Protein AF-A0A7U6KL55-F1 (afdb_monomer_lite)

Structure (mmCIF, N/CA/C/O backbone):
data_AF-A0A7U6KL55-F1
#
_entry.id   AF-A0A7U6KL55-F1
#
loop_
_atom_site.group_PDB
_atom_site.id
_atom_site.type_symbol
_atom_site.label_atom_id
_atom_site.label_alt_id
_atom_site.label_comp_id
_atom_site.label_asym_id
_atom_site.label_entity_id
_atom_site.label_seq_id
_atom_site.pdbx_PDB_ins_code
_atom_site.Cartn_x
_atom_site.Cartn_y
_atom_site.Cartn_z
_atom_site.occupancy
_atom_site.B_iso_or_equiv
_atom_site.auth_seq_id
_atom_site.auth_comp_id
_atom_site.auth_asym_id
_atom_site.auth_atom_id
_atom_site.pdbx_PDB_model_num
ATOM 1 N N . MET A 1 1 ? 16.070 35.537 -36.153 1.00 40.03 1 MET A N 1
ATOM 2 C CA . MET A 1 1 ? 16.326 35.678 -34.704 1.00 40.03 1 MET A CA 1
ATOM 3 C C . MET A 1 1 ? 16.403 34.275 -34.129 1.00 40.03 1 MET A C 1
ATOM 5 O O . MET A 1 1 ? 15.407 33.567 -34.160 1.00 40.03 1 MET A O 1
ATOM 9 N N . SER A 1 2 ? 17.614 33.830 -33.788 1.00 39.62 2 SER A N 1
ATOM 10 C CA . SER A 1 2 ? 17.916 32.446 -33.399 1.00 39.62 2 SER A CA 1
ATOM 11 C C . SER A 1 2 ? 17.493 32.211 -31.949 1.00 39.62 2 SER A C 1
ATOM 13 O O . SER A 1 2 ? 17.999 32.885 -31.054 1.00 39.62 2 SER A O 1
ATOM 15 N N . SER A 1 3 ? 16.541 31.303 -31.728 1.00 43.97 3 SER A N 1
ATOM 16 C CA . SER A 1 3 ? 16.142 30.860 -30.391 1.00 43.97 3 SER A CA 1
ATOM 17 C C . SER A 1 3 ? 17.109 29.769 -29.949 1.00 43.97 3 SER A C 1
ATOM 19 O O . SER A 1 3 ? 17.132 28.672 -30.508 1.00 43.97 3 SER A O 1
ATOM 21 N N . THR A 1 4 ? 17.966 30.093 -28.988 1.00 47.53 4 THR A N 1
ATOM 22 C CA . THR A 1 4 ? 18.898 29.155 -28.374 1.00 47.53 4 THR A CA 1
ATOM 23 C C . THR A 1 4 ? 18.115 28.174 -27.506 1.00 47.53 4 THR A C 1
ATOM 25 O O . THR A 1 4 ? 17.671 28.488 -26.402 1.00 47.53 4 THR A O 1
ATOM 28 N N . HIS A 1 5 ? 17.939 26.956 -28.018 1.00 51.50 5 HIS A N 1
ATOM 29 C CA . HIS A 1 5 ? 17.457 25.819 -27.245 1.00 51.50 5 HIS A CA 1
ATOM 30 C C . HIS A 1 5 ? 18.501 25.534 -26.156 1.00 51.50 5 HIS A C 1
ATOM 32 O O . HIS A 1 5 ? 19.553 24.959 -26.429 1.00 51.50 5 HIS A O 1
ATOM 38 N N . ARG A 1 6 ? 18.264 25.995 -24.922 1.00 53.31 6 ARG A N 1
ATOM 39 C CA . ARG A 1 6 ? 19.093 25.588 -23.781 1.00 53.31 6 ARG A CA 1
ATOM 40 C C . ARG A 1 6 ? 18.914 24.083 -23.609 1.00 53.31 6 ARG A C 1
ATOM 42 O O . ARG A 1 6 ? 17.817 23.625 -23.299 1.00 53.31 6 ARG A O 1
ATOM 49 N N . SER A 1 7 ? 19.973 23.323 -23.867 1.00 55.56 7 SER A N 1
ATOM 50 C CA . SER A 1 7 ? 20.064 21.910 -23.519 1.00 55.56 7 SER A CA 1
ATOM 51 C C . SER A 1 7 ? 19.837 21.775 -22.016 1.00 55.56 7 SER A C 1
ATOM 53 O O . SER A 1 7 ? 20.571 22.365 -21.220 1.00 55.56 7 SER A O 1
ATOM 55 N N . ASN A 1 8 ? 18.789 21.045 -21.639 1.00 58.91 8 ASN A N 1
ATOM 56 C CA . ASN A 1 8 ? 18.554 20.642 -20.260 1.00 58.91 8 ASN A CA 1
ATOM 57 C C . ASN A 1 8 ? 19.808 19.877 -19.789 1.00 58.91 8 ASN A C 1
ATOM 59 O O . ASN A 1 8 ? 20.266 19.019 -20.548 1.00 58.91 8 ASN A O 1
ATOM 63 N N . PRO A 1 9 ? 20.415 20.191 -18.629 1.00 61.19 9 PRO A N 1
ATOM 64 C CA . PRO A 1 9 ? 21.569 19.435 -18.157 1.00 61.19 9 PRO A CA 1
ATOM 65 C C . PRO A 1 9 ? 21.168 17.963 -18.082 1.00 61.19 9 PRO A C 1
ATOM 67 O O . PRO A 1 9 ? 20.097 17.653 -17.557 1.00 61.19 9 PRO A O 1
ATOM 70 N N . GLU A 1 10 ? 21.981 17.079 -18.661 1.00 68.62 10 GLU A N 1
ATOM 71 C CA . GLU A 1 10 ? 21.767 15.639 -18.567 1.00 68.62 10 GLU A CA 1
ATOM 72 C C . GLU A 1 10 ? 21.722 15.264 -17.088 1.00 68.62 10 GLU A C 1
ATOM 74 O O . GLU A 1 10 ? 22.742 15.244 -16.395 1.00 68.62 10 GLU A O 1
ATOM 79 N N . ILE A 1 11 ? 20.512 15.055 -16.572 1.00 69.12 11 ILE A N 1
ATOM 80 C CA . ILE A 1 11 ? 20.325 14.642 -15.194 1.00 69.12 11 ILE A CA 1
ATOM 81 C C . ILE A 1 11 ? 20.772 13.185 -15.145 1.00 69.12 11 ILE A C 1
ATOM 83 O O . ILE A 1 11 ? 20.016 12.280 -15.492 1.00 69.12 11 ILE A O 1
ATOM 87 N N . ASN A 1 12 ? 22.020 12.968 -14.737 1.00 76.56 12 ASN A N 1
ATOM 88 C CA . ASN A 1 12 ? 22.556 11.644 -14.465 1.00 76.56 12 ASN A CA 1
ATOM 89 C C . ASN A 1 12 ? 21.952 11.135 -13.146 1.00 76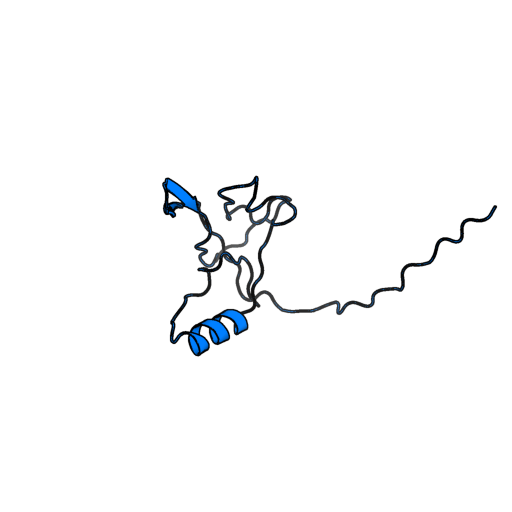.56 12 ASN A C 1
ATOM 91 O O . ASN A 1 12 ? 22.580 11.188 -12.088 1.00 76.56 12 ASN A O 1
ATOM 95 N N . LEU A 1 13 ? 20.671 10.760 -13.191 1.00 78.12 13 LEU A N 1
ATOM 96 C CA . LEU A 1 13 ? 19.986 10.140 -12.064 1.00 78.12 13 LEU A CA 1
ATOM 97 C C . LEU A 1 13 ? 20.556 8.735 -11.849 1.00 78.12 13 LEU A C 1
ATOM 99 O O . LEU A 1 13 ? 20.842 8.037 -12.825 1.00 78.12 13 LEU A O 1
ATOM 103 N N . PRO A 1 14 ? 20.688 8.282 -10.592 1.00 77.88 14 PRO A N 1
ATOM 104 C CA . PRO A 1 14 ? 21.028 6.895 -10.331 1.00 77.88 14 PRO A CA 1
ATOM 105 C C . PRO A 1 14 ? 20.008 5.984 -11.024 1.00 77.88 14 PRO A C 1
ATOM 107 O O . PRO A 1 14 ? 18.808 6.071 -10.770 1.00 77.88 14 PRO A O 1
ATOM 110 N N . LEU A 1 15 ? 20.503 5.093 -11.889 1.00 81.69 15 LEU A N 1
ATOM 111 C CA . LEU A 1 15 ? 19.676 4.113 -12.604 1.00 81.69 15 LEU A CA 1
ATOM 112 C C . LEU A 1 15 ? 18.946 3.165 -11.632 1.00 81.69 15 LEU A C 1
ATOM 114 O O . LEU A 1 15 ? 17.931 2.569 -11.980 1.00 81.69 15 LEU A O 1
ATOM 118 N N . HIS A 1 16 ? 19.455 3.051 -10.403 1.00 87.88 16 HIS A N 1
ATOM 119 C CA . HIS A 1 16 ? 18.892 2.248 -9.331 1.00 87.88 16 HIS A CA 1
ATOM 120 C C . HIS A 1 16 ? 18.852 3.051 -8.026 1.00 87.88 16 HIS A C 1
ATOM 122 O O . HIS A 1 16 ? 19.887 3.490 -7.529 1.00 87.88 16 HIS A O 1
ATOM 128 N N . VAL A 1 17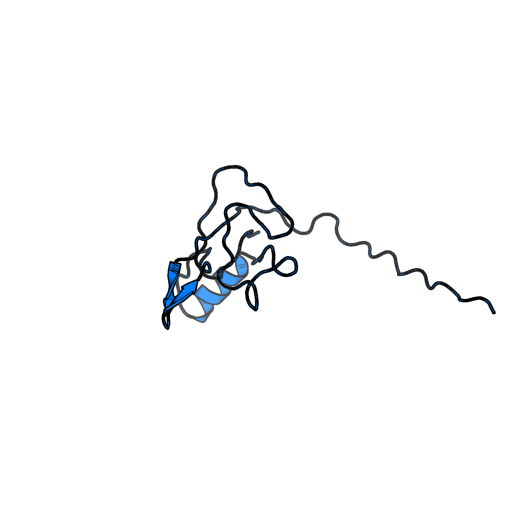 ? 17.647 3.227 -7.480 1.00 86.94 17 VAL A N 1
ATOM 129 C CA . VAL A 1 17 ? 17.409 3.963 -6.226 1.00 86.94 17 VAL A CA 1
ATOM 130 C C . VAL A 1 17 ? 16.999 3.057 -5.069 1.00 86.94 17 VAL A C 1
ATOM 132 O O . VAL A 1 17 ? 17.316 3.370 -3.927 1.00 86.94 17 VAL A O 1
ATOM 135 N N . ALA A 1 18 ? 16.312 1.946 -5.352 1.00 88.44 18 ALA A N 1
ATOM 136 C CA . ALA A 1 18 ? 15.909 0.947 -4.370 1.00 88.44 18 ALA A CA 1
ATOM 137 C C . ALA A 1 18 ? 15.379 -0.327 -5.049 1.00 88.44 18 ALA A C 1
ATOM 139 O O . ALA A 1 18 ? 14.978 -0.300 -6.216 1.00 88.44 18 ALA A O 1
ATOM 140 N N . ASN A 1 19 ? 15.286 -1.409 -4.271 1.00 90.56 19 ASN A N 1
ATOM 141 C CA . ASN A 1 19 ? 14.567 -2.624 -4.644 1.00 90.56 19 ASN A CA 1
ATOM 142 C C . ASN A 1 19 ? 13.160 -2.605 -4.043 1.00 90.56 19 ASN A C 1
ATOM 144 O O . ASN A 1 19 ? 12.993 -2.328 -2.859 1.00 90.56 19 ASN A O 1
ATOM 148 N N . VAL A 1 20 ? 12.148 -2.955 -4.836 1.00 90.81 20 VAL A N 1
ATOM 149 C CA . VAL A 1 20 ? 10.800 -3.198 -4.310 1.00 90.81 20 VAL A CA 1
ATOM 150 C C . VAL A 1 20 ? 10.781 -4.572 -3.652 1.00 90.81 20 VAL A C 1
ATOM 152 O O . VAL A 1 20 ? 10.923 -5.584 -4.336 1.00 90.81 20 VAL A O 1
ATOM 155 N N . VAL A 1 21 ? 10.595 -4.612 -2.334 1.00 91.31 21 VAL A N 1
ATOM 156 C CA . VAL A 1 21 ? 10.611 -5.869 -1.564 1.00 91.31 21 VAL A CA 1
ATOM 157 C C . VAL A 1 21 ? 9.228 -6.505 -1.445 1.00 91.31 21 VAL A C 1
ATOM 159 O O . VAL A 1 21 ? 9.112 -7.722 -1.329 1.00 91.31 21 VAL A O 1
ATOM 162 N N . CYS A 1 22 ? 8.162 -5.704 -1.496 1.00 94.25 22 CYS A N 1
ATOM 163 C CA . CYS A 1 22 ? 6.792 -6.203 -1.511 1.00 94.25 22 CYS A CA 1
ATOM 164 C C . CYS A 1 22 ? 5.827 -5.159 -2.082 1.00 94.25 22 CYS A C 1
ATOM 166 O O . CYS A 1 22 ? 6.008 -3.951 -1.911 1.00 94.25 22 CYS A O 1
ATOM 168 N N . VAL A 1 23 ? 4.802 -5.659 -2.776 1.00 96.44 23 VAL A N 1
ATOM 169 C CA . VAL A 1 23 ? 3.725 -4.875 -3.384 1.00 96.44 23 VAL A CA 1
ATOM 170 C C . VAL A 1 23 ? 2.433 -5.143 -2.627 1.00 96.44 23 VAL A C 1
ATOM 172 O O . VAL A 1 23 ? 2.104 -6.289 -2.320 1.00 96.44 23 VAL A O 1
ATOM 175 N N . ARG A 1 24 ? 1.691 -4.077 -2.340 1.00 97.25 24 ARG A N 1
ATOM 176 C CA . ARG A 1 24 ? 0.444 -4.101 -1.584 1.00 97.25 24 ARG A CA 1
ATOM 177 C C . ARG A 1 24 ? -0.694 -3.462 -2.370 1.00 97.25 24 ARG A C 1
ATOM 179 O O . ARG A 1 24 ? -0.487 -2.517 -3.137 1.00 97.25 24 ARG A O 1
ATOM 186 N N . ALA A 1 25 ? -1.897 -3.972 -2.148 1.00 97.31 25 ALA A N 1
ATOM 187 C CA . ALA A 1 25 ? -3.139 -3.421 -2.675 1.00 97.31 25 ALA A CA 1
ATOM 188 C C . ALA A 1 25 ? -4.241 -3.476 -1.615 1.00 97.31 25 ALA A C 1
ATOM 190 O O . ALA A 1 25 ? -4.214 -4.322 -0.718 1.00 97.31 2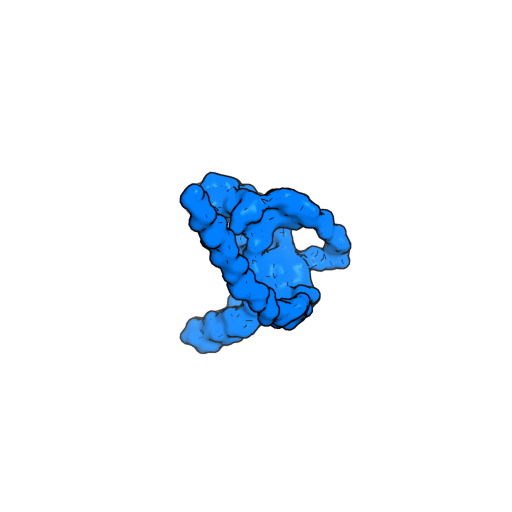5 ALA A O 1
ATOM 191 N N . GLY A 1 26 ? -5.200 -2.568 -1.733 1.00 95.94 26 GLY A N 1
ATOM 192 C CA . GLY A 1 26 ? -6.371 -2.463 -0.879 1.00 95.94 26 GLY A CA 1
ATOM 193 C C . GLY A 1 26 ? -7.660 -2.504 -1.690 1.00 95.94 26 GLY A C 1
ATOM 194 O O . GLY A 1 26 ? -7.696 -2.186 -2.882 1.00 95.94 26 GLY A O 1
ATOM 195 N N . LYS A 1 27 ? -8.734 -2.900 -1.013 1.00 96.12 27 LYS A N 1
ATOM 196 C CA . LYS A 1 27 ? -10.110 -2.760 -1.492 1.00 96.12 27 LYS A CA 1
ATOM 197 C C . LYS A 1 27 ? -10.776 -1.616 -0.754 1.00 96.12 27 LYS A C 1
ATOM 199 O O . LYS A 1 27 ? -10.465 -1.378 0.411 1.00 96.12 27 LYS A O 1
ATOM 204 N N . ALA A 1 28 ? -11.669 -0.906 -1.432 1.00 95.06 28 ALA A N 1
ATOM 205 C CA . ALA A 1 28 ? -12.458 0.126 -0.792 1.00 95.06 28 ALA A CA 1
ATOM 206 C C . ALA A 1 28 ? -13.399 -0.530 0.229 1.00 95.06 28 ALA A C 1
ATOM 208 O O . ALA A 1 28 ? -14.254 -1.338 -0.128 1.00 95.06 28 ALA A O 1
ATOM 209 N N . MET A 1 29 ? -13.240 -0.169 1.498 1.00 94.69 29 MET A N 1
ATOM 210 C CA . MET A 1 29 ? -14.049 -0.645 2.619 1.00 94.69 29 MET A CA 1
ATOM 211 C C . MET A 1 29 ? -14.705 0.546 3.331 1.00 94.69 29 MET A C 1
ATOM 213 O O . MET A 1 29 ? -14.162 1.655 3.259 1.00 94.69 29 MET A O 1
ATOM 217 N N . PRO A 1 30 ? -15.842 0.346 4.028 1.00 94.69 30 PRO A N 1
ATOM 218 C CA . PRO A 1 30 ? -16.449 1.393 4.840 1.00 94.69 30 PRO A CA 1
ATOM 219 C C . PRO A 1 30 ? -15.453 1.976 5.844 1.00 94.69 30 PRO A C 1
ATOM 221 O O . PRO A 1 30 ? -14.718 1.246 6.514 1.00 94.69 30 PRO A O 1
ATOM 224 N N . PHE A 1 31 ? -15.441 3.297 5.943 1.00 90.94 31 PHE A N 1
ATOM 225 C CA . PHE A 1 31 ? -14.553 4.066 6.798 1.00 90.94 31 PHE A CA 1
ATOM 226 C C . PHE A 1 31 ? -15.338 5.171 7.518 1.00 90.94 31 PHE A C 1
ATOM 228 O O . PHE A 1 31 ? -16.568 5.201 7.514 1.00 90.94 31 PHE A O 1
ATOM 235 N N . THR A 1 32 ? -14.642 6.055 8.229 1.00 88.56 32 THR A N 1
ATOM 236 C CA . THR A 1 32 ? -15.285 7.093 9.042 1.00 88.56 32 THR A CA 1
ATOM 237 C C . THR A 1 32 ? -16.217 7.976 8.208 1.00 88.56 32 THR A C 1
ATOM 239 O O . THR A 1 32 ? -15.862 8.324 7.085 1.00 88.56 32 THR A O 1
ATOM 242 N N . ARG A 1 33 ? -17.318 8.452 8.806 1.00 89.88 33 ARG A N 1
ATOM 243 C CA . ARG A 1 33 ? -18.258 9.412 8.188 1.00 89.88 33 ARG A CA 1
ATOM 244 C C . ARG A 1 33 ? -18.927 8.893 6.904 1.00 89.88 33 ARG A C 1
ATOM 246 O O . ARG A 1 33 ? -19.133 9.668 5.983 1.00 89.88 33 ARG A O 1
ATOM 253 N N . ASP A 1 34 ? -19.241 7.598 6.865 1.00 87.62 34 ASP A N 1
ATOM 254 C CA . ASP A 1 34 ? -19.911 6.925 5.738 1.00 87.62 34 ASP A CA 1
ATOM 255 C C . ASP A 1 34 ? -19.143 6.995 4.402 1.00 87.62 34 ASP A C 1
ATOM 257 O O . ASP A 1 34 ? -19.703 6.753 3.334 1.00 87.62 34 ASP A O 1
ATOM 261 N N . GLU A 1 35 ? -17.840 7.281 4.463 1.00 90.69 35 GLU A N 1
ATOM 262 C CA . GLU A 1 35 ? -16.951 7.304 3.304 1.00 90.69 35 GLU A CA 1
ATOM 263 C C . GLU A 1 35 ? -16.301 5.939 3.075 1.00 90.69 35 GLU A C 1
ATOM 265 O O . GLU A 1 35 ? -16.076 5.164 4.006 1.00 90.69 35 GLU A O 1
ATOM 270 N N . MET A 1 36 ? -15.935 5.658 1.827 1.00 93.31 36 MET A N 1
ATOM 271 C CA . MET A 1 36 ? -15.171 4.462 1.471 1.00 93.31 36 MET A CA 1
ATOM 272 C C . MET A 1 36 ? -13.674 4.775 1.450 1.00 93.31 36 MET A C 1
ATOM 274 O O . MET A 1 36 ? -13.253 5.832 0.984 1.00 93.31 36 MET A O 1
ATOM 278 N N . SER A 1 37 ? -12.842 3.838 1.903 1.00 93.75 37 SER A N 1
ATOM 279 C CA . SER A 1 37 ? -11.386 3.987 1.873 1.00 93.75 37 SER A CA 1
ATOM 280 C C . SER A 1 37 ? -10.688 2.685 1.506 1.00 93.75 37 SER A C 1
ATOM 282 O O . SER A 1 37 ? -11.048 1.618 1.991 1.00 93.75 37 SER A O 1
ATOM 284 N N . ALA A 1 38 ? -9.656 2.789 0.670 1.00 94.62 38 ALA A N 1
ATOM 285 C CA . ALA A 1 38 ? -8.733 1.700 0.337 1.00 94.62 38 ALA A CA 1
ATOM 286 C C . ALA A 1 38 ? -7.343 1.919 0.972 1.00 94.62 38 ALA A C 1
ATOM 288 O O . ALA A 1 38 ? -6.331 1.438 0.464 1.00 94.62 38 ALA A O 1
ATOM 289 N N . ILE A 1 39 ? -7.277 2.707 2.056 1.00 94.94 39 ILE A N 1
ATOM 290 C CA . ILE A 1 39 ? -6.017 3.048 2.733 1.00 94.94 39 ILE A CA 1
ATOM 291 C C . ILE A 1 39 ? -5.342 1.830 3.363 1.00 94.94 39 ILE A C 1
ATOM 293 O O . ILE A 1 39 ? -4.120 1.809 3.473 1.00 94.94 39 ILE A O 1
ATOM 297 N N . ASP A 1 40 ? -6.123 0.825 3.764 1.00 95.44 40 ASP A N 1
ATOM 298 C CA . ASP A 1 40 ? -5.570 -0.394 4.327 1.00 95.44 40 ASP A CA 1
ATOM 299 C C . ASP A 1 40 ? -5.178 -1.380 3.223 1.00 95.44 40 ASP A C 1
ATOM 301 O O . ASP A 1 40 ? -6.032 -1.931 2.521 1.00 95.44 40 ASP A O 1
ATOM 305 N N . LYS A 1 41 ? -3.871 -1.594 3.067 1.00 96.75 41 LYS A N 1
ATOM 306 C CA . LYS A 1 41 ? -3.298 -2.405 1.995 1.00 96.75 41 LYS A CA 1
ATOM 307 C C . LYS A 1 41 ? -2.632 -3.668 2.528 1.00 96.75 41 LYS A C 1
ATOM 309 O O . LYS A 1 41 ? -1.836 -3.656 3.474 1.00 96.75 41 LYS A O 1
ATOM 314 N N . ALA A 1 42 ? -2.914 -4.781 1.862 1.00 96.62 42 ALA A N 1
ATOM 315 C CA . ALA A 1 42 ? -2.362 -6.094 2.171 1.00 96.62 42 ALA A CA 1
ATOM 316 C C . ALA A 1 42 ? -1.320 -6.517 1.118 1.00 96.62 42 ALA A C 1
ATOM 318 O O . ALA A 1 42 ? -1.418 -6.082 -0.032 1.00 96.62 42 ALA A O 1
ATOM 319 N N . PRO A 1 43 ? -0.327 -7.357 1.477 1.00 96.88 43 PRO A N 1
ATOM 320 C CA . PRO A 1 43 ? 0.622 -7.906 0.511 1.00 96.88 43 PRO A CA 1
ATOM 321 C C . PRO A 1 43 ? -0.082 -8.686 -0.599 1.00 96.88 43 PRO A C 1
ATOM 323 O O . PRO A 1 43 ? -0.976 -9.488 -0.331 1.00 96.88 43 PRO A O 1
ATOM 326 N N . ILE A 1 44 ? 0.375 -8.501 -1.833 1.00 96.31 44 ILE A N 1
ATOM 327 C CA . ILE A 1 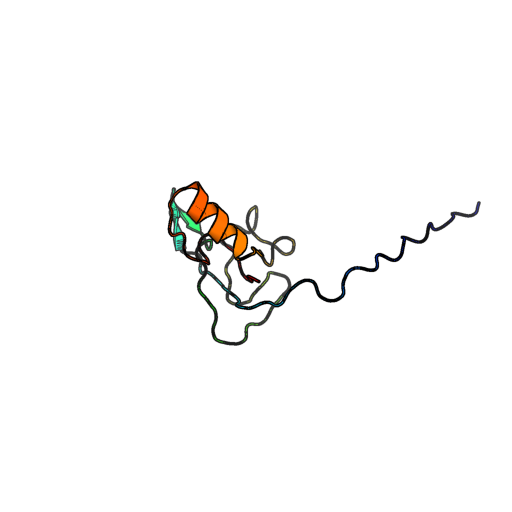44 ? -0.007 -9.327 -2.977 1.00 96.31 44 ILE A CA 1
ATOM 328 C C . ILE A 1 44 ? 1.058 -10.414 -3.148 1.00 96.31 44 ILE A C 1
ATOM 330 O O . ILE A 1 44 ? 2.252 -10.127 -3.143 1.00 96.31 44 ILE A O 1
ATOM 334 N N . THR A 1 45 ? 0.631 -11.665 -3.313 1.00 93.75 45 THR A N 1
ATOM 335 C CA . THR A 1 45 ? 1.530 -12.823 -3.482 1.00 93.75 45 THR A CA 1
ATOM 336 C C . THR A 1 45 ? 1.668 -13.287 -4.932 1.00 93.75 45 THR A C 1
ATOM 338 O O . THR A 1 45 ? 2.583 -14.042 -5.248 1.00 93.75 45 THR A O 1
ATOM 341 N N . ALA A 1 46 ? 0.777 -12.836 -5.816 1.00 93.88 46 ALA A N 1
ATOM 342 C CA . ALA A 1 46 ? 0.790 -13.142 -7.241 1.00 93.88 46 ALA A CA 1
ATOM 343 C C . ALA A 1 46 ? 1.244 -11.926 -8.072 1.00 93.88 46 ALA A C 1
ATOM 345 O O . ALA A 1 46 ? 1.056 -10.785 -7.642 1.00 93.88 46 ALA A O 1
ATOM 346 N N . PRO A 1 47 ? 1.796 -12.136 -9.282 1.00 94.56 47 PRO A N 1
ATOM 347 C CA . PRO A 1 47 ? 2.052 -11.045 -10.213 1.00 94.56 47 PRO A CA 1
ATOM 348 C C . PRO A 1 47 ? 0.787 -10.224 -10.483 1.00 94.56 47 PRO A C 1
ATOM 350 O O . PRO A 1 47 ? -0.304 -10.774 -10.641 1.00 94.56 47 PRO A O 1
ATOM 353 N N . VAL A 1 48 ? 0.945 -8.905 -10.572 1.00 94.88 48 VAL A N 1
ATOM 354 C CA . VAL A 1 48 ? -0.148 -7.964 -10.828 1.00 94.88 48 VAL A CA 1
ATOM 355 C C . VAL A 1 48 ? 0.205 -7.061 -12.002 1.00 94.88 48 VAL A C 1
ATOM 357 O O . VAL A 1 48 ? 1.341 -6.603 -12.132 1.00 94.88 48 VAL A O 1
ATOM 360 N N . ALA A 1 49 ? -0.772 -6.808 -12.869 1.00 96.50 49 ALA A N 1
ATOM 361 C CA . ALA A 1 49 ? -0.606 -5.867 -13.963 1.00 96.50 49 ALA A CA 1
ATOM 362 C C . ALA A 1 49 ? -0.650 -4.424 -13.442 1.00 96.50 49 ALA A C 1
ATOM 364 O O . ALA A 1 49 ? -1.434 -4.082 -12.554 1.00 96.50 49 ALA A O 1
ATOM 365 N N . VAL A 1 50 ? 0.171 -3.564 -14.038 1.00 95.50 50 VAL A N 1
ATOM 366 C CA . VAL A 1 50 ? 0.132 -2.115 -13.826 1.00 95.50 50 VAL A CA 1
ATOM 367 C C . VAL A 1 50 ? -0.462 -1.480 -15.075 1.00 95.50 50 VAL A C 1
ATOM 369 O O . VAL A 1 50 ? -0.018 -1.762 -16.187 1.00 95.50 50 VAL A O 1
ATOM 372 N N . ASN A 1 51 ? -1.462 -0.624 -14.903 1.00 94.81 51 ASN A N 1
ATOM 373 C CA . ASN A 1 51 ? -2.031 0.186 -15.972 1.00 94.81 51 ASN A CA 1
ATOM 374 C C . ASN A 1 51 ? -1.900 1.681 -15.642 1.00 94.81 51 ASN A C 1
ATOM 376 O O . ASN A 1 51 ? -1.323 2.067 -14.628 1.00 94.81 51 ASN A O 1
ATOM 380 N N . PHE A 1 52 ? -2.465 2.532 -16.498 1.00 94.94 52 PHE A N 1
ATOM 381 C CA . PHE A 1 52 ? -2.431 3.989 -16.338 1.00 94.94 52 PHE A CA 1
ATOM 382 C C . PHE A 1 52 ? -3.002 4.499 -15.000 1.00 94.94 52 PHE A C 1
ATOM 384 O O . PHE A 1 52 ? -2.657 5.590 -14.558 1.00 94.94 52 PHE A O 1
ATOM 391 N N . MET A 1 53 ? -3.867 3.717 -14.350 1.00 92.75 53 MET A N 1
ATOM 392 C CA . MET A 1 53 ? -4.499 4.053 -13.074 1.00 92.75 53 MET A CA 1
ATOM 393 C C . MET A 1 53 ? -3.794 3.439 -11.857 1.00 92.75 53 MET A C 1
ATOM 395 O O . MET A 1 53 ? -4.115 3.837 -10.739 1.00 92.75 53 MET A O 1
ATOM 399 N N . GLY A 1 54 ? -2.851 2.510 -12.050 1.00 94.81 54 GLY A N 1
ATOM 400 C CA . GLY A 1 54 ? -2.127 1.824 -10.976 1.00 94.81 54 GLY A CA 1
ATOM 401 C C . GLY A 1 54 ? -2.167 0.301 -11.092 1.00 94.81 54 GLY A C 1
ATOM 402 O O . GLY A 1 54 ? -2.274 -0.256 -12.186 1.00 94.81 54 GLY A O 1
ATOM 403 N N . LEU A 1 55 ? -2.053 -0.381 -9.952 1.00 96.56 55 LEU A N 1
ATOM 404 C CA . LEU A 1 55 ? -2.144 -1.842 -9.862 1.00 96.56 55 LEU A CA 1
ATOM 405 C C . LEU A 1 55 ? -3.587 -2.287 -10.119 1.00 96.56 55 LEU A C 1
ATOM 407 O O . LEU A 1 55 ? -4.509 -1.772 -9.493 1.00 96.56 55 LEU A O 1
ATOM 411 N N . THR A 1 56 ? -3.807 -3.289 -10.970 1.00 96.00 56 THR A N 1
ATOM 412 C CA . THR A 1 56 ? -5.173 -3.743 -11.311 1.00 96.00 56 THR A CA 1
ATOM 413 C C . THR A 1 56 ? -5.957 -4.324 -10.133 1.00 96.00 56 THR A C 1
ATOM 415 O O . THR A 1 56 ? -7.174 -4.464 -10.217 1.00 96.00 56 THR A O 1
ATOM 418 N N . THR A 1 57 ? -5.278 -4.688 -9.047 1.00 96.12 57 THR A N 1
ATOM 419 C CA . THR A 1 57 ? -5.898 -5.209 -7.822 1.00 96.12 57 THR A CA 1
ATOM 420 C C . THR A 1 57 ? -6.077 -4.152 -6.732 1.00 96.12 57 THR A C 1
ATOM 422 O O . THR A 1 57 ? -6.726 -4.462 -5.736 1.00 96.12 57 THR A O 1
ATOM 425 N N . ASP A 1 58 ? -5.522 -2.946 -6.897 1.00 96.62 58 ASP A N 1
ATOM 426 C CA . ASP A 1 58 ? -5.635 -1.842 -5.937 1.00 96.62 58 ASP A CA 1
ATOM 427 C C . ASP A 1 58 ? -6.785 -0.912 -6.317 1.00 96.62 58 ASP A C 1
ATOM 429 O O . ASP A 1 58 ? -6.903 -0.469 -7.462 1.00 96.62 58 ASP A O 1
ATOM 433 N N . GLU A 1 59 ? -7.648 -0.612 -5.356 1.00 95.50 59 GLU A N 1
ATOM 434 C CA . GLU A 1 59 ? -8.751 0.317 -5.555 1.00 95.50 59 GLU A CA 1
ATOM 435 C C . GLU A 1 59 ? -8.399 1.724 -5.076 1.00 95.50 59 GLU A C 1
ATOM 437 O O . GLU A 1 59 ? -7.667 1.934 -4.116 1.00 95.50 59 GLU A O 1
ATOM 442 N N . GLN A 1 60 ? -8.968 2.715 -5.757 1.00 92.31 60 GLN A N 1
ATOM 443 C CA . GLN A 1 60 ? -8.890 4.124 -5.383 1.00 92.31 60 GLN A CA 1
ATOM 444 C C . GLN A 1 60 ? -10.311 4.590 -5.089 1.00 92.31 60 GLN A C 1
ATOM 446 O O . GLN A 1 60 ? -11.104 4.739 -6.022 1.00 92.31 60 GLN A O 1
ATOM 451 N N . ALA A 1 61 ? -10.633 4.760 -3.805 1.00 88.25 61 ALA A N 1
ATOM 452 C CA . ALA A 1 61 ? -11.998 5.030 -3.352 1.00 88.25 61 ALA A CA 1
ATOM 453 C C . ALA A 1 61 ? -12.528 6.405 -3.806 1.00 88.25 61 ALA A C 1
ATOM 455 O O . ALA A 1 61 ? -13.698 6.518 -4.153 1.00 88.25 61 ALA A O 1
ATOM 456 N N . ASP A 1 62 ? -11.661 7.421 -3.897 1.00 83.62 62 ASP A N 1
ATOM 457 C CA . ASP A 1 62 ? -12.018 8.756 -4.389 1.00 83.62 62 ASP A CA 1
ATOM 458 C C . ASP A 1 62 ? -11.022 9.237 -5.448 1.00 83.62 62 ASP A C 1
ATOM 460 O O . ASP A 1 62 ? -9.990 9.820 -5.141 1.00 83.62 62 ASP A O 1
ATOM 464 N N . ARG A 1 63 ? -11.352 9.087 -6.730 1.00 79.19 63 ARG A N 1
ATOM 465 C CA . ARG A 1 63 ? -10.461 9.511 -7.824 1.00 79.19 63 ARG A CA 1
ATOM 466 C C . ARG A 1 63 ? -10.407 11.025 -8.045 1.00 79.19 63 ARG A C 1
ATOM 468 O O . ARG A 1 63 ? -9.567 11.476 -8.822 1.00 79.19 63 ARG A O 1
ATOM 475 N N . LYS A 1 64 ? -11.272 11.814 -7.400 1.00 81.25 64 LYS A N 1
ATOM 476 C CA . LYS A 1 64 ? -11.250 13.279 -7.502 1.00 81.25 64 LYS A CA 1
ATOM 477 C C . LYS A 1 64 ? -10.097 13.856 -6.685 1.00 81.25 64 LYS A C 1
ATOM 479 O O . LYS A 1 64 ? -9.406 14.753 -7.165 1.00 81.25 64 LYS A O 1
ATOM 484 N N . HIS A 1 65 ? -9.854 13.314 -5.491 1.00 81.31 65 HIS A N 1
ATOM 485 C CA . HIS A 1 65 ? -8.795 13.797 -4.596 1.00 81.31 65 HIS A CA 1
ATOM 486 C C . HIS A 1 65 ? -7.698 12.748 -4.341 1.00 81.31 65 HIS A C 1
ATOM 488 O O . HIS A 1 65 ? -6.506 13.082 -4.354 1.00 81.31 65 HIS A O 1
ATOM 494 N N . HIS A 1 66 ? -8.072 11.477 -4.200 1.00 76.56 66 HIS A N 1
ATOM 495 C CA . HIS A 1 66 ? -7.248 10.359 -3.734 1.00 76.56 66 HIS A CA 1
ATOM 496 C C . HIS A 1 66 ? -7.080 9.272 -4.810 1.00 76.56 66 HIS A C 1
ATOM 498 O O . HIS A 1 66 ? -7.745 8.238 -4.824 1.00 76.56 66 HIS A O 1
ATOM 504 N N . GLY A 1 67 ? -6.148 9.512 -5.730 1.00 85.56 67 GLY A N 1
ATOM 505 C CA . GLY A 1 67 ? -5.837 8.592 -6.819 1.00 85.56 67 GLY A CA 1
ATOM 506 C C . GLY A 1 67 ? -5.690 9.321 -8.146 1.00 85.56 67 GLY A C 1
ATOM 507 O O . GLY A 1 67 ? -5.305 10.496 -8.194 1.00 85.56 67 GLY A O 1
ATOM 508 N N . GLY A 1 68 ? -6.009 8.605 -9.218 1.00 89.31 68 GLY A N 1
ATOM 509 C CA . GLY A 1 68 ? -5.810 9.048 -10.587 1.00 89.31 68 GLY A CA 1
ATOM 510 C C . GLY A 1 68 ? -4.394 8.771 -11.097 1.00 89.31 68 GLY A C 1
ATOM 511 O O . GLY A 1 68 ? -3.526 8.343 -10.338 1.00 89.31 68 GLY A O 1
ATOM 512 N N . PRO A 1 69 ? -4.129 9.046 -12.381 1.00 91.69 69 PRO A N 1
ATOM 513 C CA . PRO A 1 69 ? -2.865 8.683 -13.028 1.00 91.69 69 PRO A CA 1
ATOM 514 C C . PRO A 1 69 ? -1.628 9.302 -12.369 1.00 91.69 69 PRO A C 1
ATOM 516 O O . PRO A 1 69 ? -0.579 8.676 -12.275 1.00 91.69 69 PRO A O 1
ATOM 519 N N . LEU A 1 70 ? -1.768 10.521 -11.842 1.00 92.06 70 LEU A N 1
ATOM 520 C CA . LEU A 1 70 ? -0.691 11.229 -11.143 1.00 92.06 70 LEU A CA 1
ATOM 521 C C . LEU A 1 70 ? -0.454 10.720 -9.711 1.00 92.06 70 LEU A C 1
ATOM 523 O O . LEU A 1 70 ? 0.513 11.125 -9.073 1.00 92.06 70 LEU A O 1
ATOM 527 N N . LYS A 1 71 ? -1.335 9.855 -9.197 1.00 91.56 71 LYS A N 1
ATOM 528 C CA . LYS A 1 71 ? -1.231 9.205 -7.882 1.00 91.56 71 LYS A CA 1
ATOM 529 C C . LYS A 1 71 ? -1.496 7.697 -7.999 1.00 91.56 71 LYS A C 1
ATOM 531 O O . LYS A 1 71 ? -2.075 7.095 -7.100 1.00 91.56 71 LYS A O 1
ATOM 536 N N . ALA A 1 72 ? -1.109 7.107 -9.133 1.00 92.50 72 ALA A N 1
ATOM 537 C CA . ALA A 1 72 ? -1.40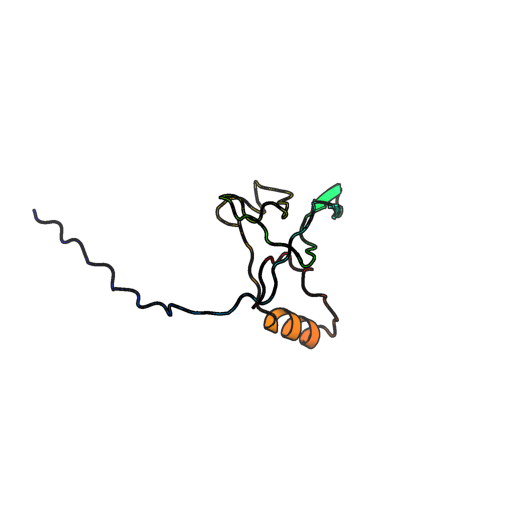1 5.717 -9.481 1.00 92.50 72 ALA A CA 1
ATOM 538 C C . ALA A 1 72 ? -0.740 4.706 -8.530 1.00 92.50 72 ALA A C 1
ATOM 540 O O . ALA A 1 72 ? -1.249 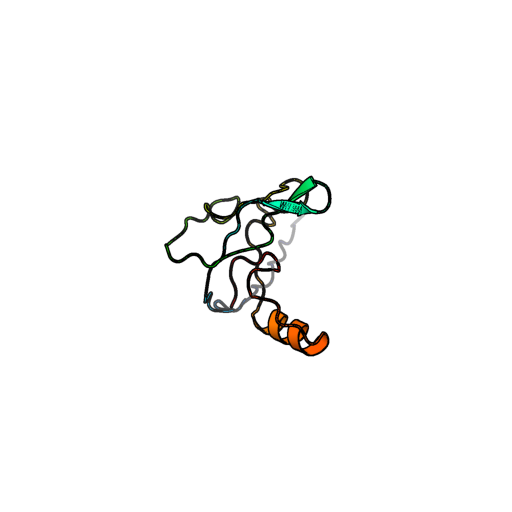3.605 -8.338 1.00 92.50 72 ALA A O 1
ATOM 541 N N . VAL A 1 73 ? 0.395 5.085 -7.936 1.00 93.50 73 VAL A N 1
ATOM 542 C CA . VAL A 1 73 ? 1.159 4.282 -6.980 1.00 93.50 73 VAL A CA 1
ATOM 543 C C . VAL A 1 73 ? 1.648 5.198 -5.863 1.00 93.50 73 VAL A C 1
ATOM 545 O O . VAL A 1 73 ? 2.212 6.257 -6.137 1.00 93.50 73 VAL A O 1
ATOM 548 N N . HIS A 1 74 ? 1.470 4.783 -4.611 1.00 94.12 74 HIS A N 1
ATOM 549 C CA . HIS A 1 74 ? 2.048 5.462 -3.452 1.00 94.12 74 HIS A CA 1
ATOM 550 C C . HIS A 1 74 ? 3.187 4.620 -2.870 1.00 94.12 74 HIS A C 1
ATOM 552 O O . HIS A 1 74 ? 2.985 3.448 -2.578 1.00 94.12 74 HIS A O 1
ATOM 558 N N . GLN A 1 75 ? 4.383 5.187 -2.720 1.00 93.56 75 GLN A N 1
ATOM 559 C CA . GLN A 1 75 ? 5.545 4.500 -2.148 1.00 93.56 75 GLN A CA 1
ATOM 560 C C . GLN A 1 75 ? 5.914 5.106 -0.800 1.00 93.56 75 GLN A C 1
ATOM 562 O O . GLN A 1 75 ? 5.925 6.329 -0.657 1.00 93.56 75 GLN A O 1
ATOM 567 N N . LEU A 1 76 ? 6.275 4.249 0.156 1.00 92.56 76 LEU A N 1
ATOM 568 C CA . LEU A 1 76 ? 6.767 4.670 1.463 1.00 92.56 76 LEU A CA 1
ATOM 569 C C . LEU A 1 76 ? 7.897 3.732 1.933 1.00 92.56 76 LEU A C 1
ATOM 571 O O . LEU A 1 76 ? 7.729 2.514 1.853 1.00 92.56 76 LEU A O 1
ATOM 575 N N . PRO A 1 77 ? 9.048 4.258 2.398 1.00 92.81 77 PRO A N 1
ATOM 576 C CA . PRO A 1 77 ? 10.118 3.432 2.954 1.00 92.81 77 PRO A CA 1
ATOM 577 C C . PRO A 1 77 ? 9.718 2.812 4.292 1.00 92.81 77 PRO A C 1
ATOM 579 O O . PRO A 1 77 ? 9.039 3.447 5.106 1.00 92.81 77 PRO A O 1
ATOM 582 N N . MET A 1 78 ? 10.259 1.628 4.575 1.00 91.25 78 MET A N 1
ATOM 583 C CA . MET A 1 78 ? 10.105 0.953 5.870 1.00 91.25 78 MET A CA 1
ATOM 584 C C . MET A 1 78 ? 10.572 1.796 7.062 1.00 91.25 78 MET A C 1
ATOM 586 O O . MET A 1 78 ? 9.923 1.808 8.109 1.00 91.25 78 MET A O 1
ATOM 590 N N . ALA A 1 79 ? 11.624 2.593 6.868 1.00 94.25 79 ALA A N 1
ATOM 591 C CA . ALA A 1 79 ? 12.146 3.504 7.883 1.00 94.25 79 ALA A CA 1
ATOM 592 C C . ALA A 1 79 ? 11.109 4.532 8.382 1.00 94.25 79 ALA A C 1
ATOM 594 O O . ALA A 1 79 ? 11.252 5.072 9.478 1.00 94.25 79 ALA A O 1
ATOM 595 N N . THR A 1 80 ? 10.051 4.826 7.613 1.00 95.75 80 THR A N 1
ATOM 596 C CA . THR A 1 80 ? 8.961 5.696 8.087 1.00 95.75 80 THR A CA 1
ATOM 597 C C . THR A 1 80 ? 8.160 5.028 9.203 1.00 95.75 80 THR A C 1
ATOM 599 O O . THR A 1 80 ? 7.848 5.680 10.197 1.00 95.75 80 THR A O 1
ATOM 602 N N . TYR A 1 81 ? 7.870 3.729 9.081 1.00 96.06 81 TYR A N 1
ATOM 603 C CA . TYR A 1 81 ? 7.170 2.970 10.120 1.00 96.06 81 TYR A CA 1
ATOM 604 C C . TYR A 1 81 ? 7.998 2.872 11.399 1.00 96.06 81 TYR A C 1
ATOM 606 O O . TYR A 1 81 ? 7.459 3.061 12.485 1.00 96.06 81 TYR A O 1
ATOM 614 N N . GLU A 1 82 ? 9.305 2.636 11.276 1.00 96.62 82 GLU A N 1
ATOM 615 C CA . GLU A 1 82 ? 10.229 2.604 12.417 1.00 96.62 82 GLU A CA 1
ATOM 616 C C . GLU A 1 82 ? 10.221 3.931 13.185 1.00 96.62 82 GLU A C 1
ATOM 618 O O . GLU A 1 82 ? 10.098 3.934 14.411 1.00 96.62 82 GLU A O 1
ATOM 623 N N . LYS A 1 83 ? 10.269 5.062 12.466 1.00 97.94 83 LYS A N 1
ATOM 624 C CA . LYS A 1 83 ? 10.200 6.405 13.061 1.00 97.94 83 LYS A CA 1
ATOM 625 C C . LYS A 1 83 ? 8.881 6.650 13.784 1.00 97.94 83 LYS A C 1
ATOM 627 O O . LYS A 1 83 ? 8.901 7.082 14.927 1.00 97.94 83 LYS A O 1
ATOM 632 N N . ILE A 1 84 ? 7.750 6.351 13.141 1.00 97.81 84 ILE A N 1
ATOM 633 C CA . ILE A 1 84 ? 6.416 6.533 13.738 1.00 97.81 84 ILE A CA 1
ATOM 634 C C . ILE A 1 84 ? 6.264 5.669 14.992 1.00 97.81 84 ILE A C 1
ATOM 636 O O . ILE A 1 84 ? 5.827 6.156 16.030 1.00 97.81 84 ILE A O 1
ATOM 640 N N . ASN A 1 85 ? 6.641 4.395 14.906 1.00 98.00 85 ASN A N 1
ATOM 641 C CA . ASN A 1 85 ? 6.527 3.464 16.024 1.00 98.00 85 ASN A CA 1
ATOM 642 C C . ASN A 1 85 ? 7.405 3.884 17.206 1.00 98.00 85 ASN A C 1
ATOM 644 O O . ASN A 1 85 ? 6.961 3.778 18.343 1.00 98.00 85 ASN A O 1
ATOM 648 N N . THR A 1 86 ? 8.606 4.404 16.940 1.00 98.25 86 THR A N 1
ATOM 649 C CA . THR A 1 86 ? 9.516 4.896 17.984 1.00 98.25 86 THR A CA 1
ATOM 650 C C . THR A 1 86 ? 9.006 6.183 18.628 1.00 98.25 86 THR A C 1
ATOM 652 O O . THR A 1 86 ? 8.963 6.272 19.849 1.00 98.25 86 THR A O 1
ATOM 655 N N . GLU A 1 87 ? 8.611 7.171 17.823 1.00 98.50 87 GLU A N 1
ATOM 656 C CA . GLU A 1 87 ? 8.208 8.499 18.310 1.00 98.50 87 GLU A CA 1
ATOM 657 C C . GLU A 1 87 ? 6.936 8.445 19.162 1.00 98.50 87 GLU A C 1
ATOM 659 O O . GLU A 1 87 ? 6.812 9.155 20.156 1.00 98.50 87 GLU A O 1
ATOM 664 N N . PHE A 1 88 ? 5.984 7.596 18.774 1.00 98.12 88 PHE A N 1
ATOM 665 C CA . PHE A 1 88 ? 4.658 7.555 19.387 1.00 98.12 88 PHE A CA 1
ATOM 666 C C . PHE A 1 88 ? 4.407 6.307 20.244 1.00 98.12 88 PHE A C 1
ATOM 668 O O . PHE A 1 88 ? 3.277 6.111 20.685 1.00 98.12 88 PHE A O 1
ATOM 675 N N . ASP A 1 89 ? 5.424 5.465 20.463 1.00 98.00 89 ASP A N 1
ATOM 676 C CA . ASP A 1 89 ? 5.308 4.158 21.135 1.00 98.00 89 ASP A CA 1
ATOM 677 C C . ASP A 1 89 ? 4.167 3.296 20.552 1.00 98.00 89 ASP A C 1
ATOM 679 O O . ASP A 1 89 ? 3.279 2.786 21.238 1.00 98.00 89 ASP A O 1
ATOM 683 N N . LEU A 1 90 ? 4.161 3.180 19.222 1.00 97.69 90 LEU A N 1
ATOM 684 C CA . LEU A 1 90 ? 3.145 2.453 18.464 1.00 97.69 90 LEU A CA 1
ATOM 685 C C . LEU A 1 90 ? 3.703 1.175 17.834 1.00 97.69 90 LEU A C 1
ATOM 687 O O . LEU A 1 90 ? 4.905 0.940 17.737 1.00 97.69 90 LEU A O 1
ATOM 691 N N . LYS A 1 91 ? 2.782 0.338 17.352 1.00 96.31 91 LYS A N 1
ATOM 692 C CA . LYS A 1 91 ? 3.074 -0.847 16.532 1.00 96.31 91 LYS A CA 1
ATOM 693 C C . LYS A 1 91 ? 2.238 -0.821 15.260 1.00 96.31 91 LYS A C 1
ATOM 695 O O . LYS A 1 91 ? 1.449 -1.725 14.989 1.00 96.31 91 LYS A O 1
ATOM 700 N N . VAL A 1 92 ? 2.369 0.264 14.507 1.00 96.62 92 VAL A N 1
ATOM 701 C CA . VAL A 1 92 ? 1.676 0.456 13.236 1.00 96.62 92 VAL A CA 1
ATOM 702 C C . VAL A 1 92 ? 2.135 -0.617 12.249 1.00 96.62 92 VAL A C 1
ATOM 704 O O . VAL A 1 92 ? 3.333 -0.819 12.032 1.00 96.62 92 VAL A O 1
ATOM 707 N N . ARG A 1 93 ? 1.168 -1.322 11.657 1.00 94.94 93 ARG A N 1
ATOM 708 C CA . ARG A 1 93 ? 1.417 -2.364 10.661 1.00 94.94 93 ARG A CA 1
ATOM 709 C C . ARG A 1 93 ? 1.743 -1.735 9.305 1.00 94.94 93 ARG A C 1
ATOM 711 O O . ARG A 1 93 ? 1.067 -0.821 8.856 1.00 94.94 93 ARG A O 1
ATOM 718 N N . ILE A 1 94 ? 2.706 -2.310 8.595 1.00 94.94 94 ILE A N 1
ATOM 719 C CA . ILE A 1 94 ? 2.982 -1.957 7.196 1.00 94.94 94 ILE A CA 1
ATOM 720 C C . ILE A 1 94 ? 1.723 -2.197 6.344 1.00 94.94 94 ILE A C 1
ATOM 722 O O . ILE A 1 94 ? 1.109 -3.271 6.410 1.00 94.94 94 ILE A O 1
ATOM 726 N N . GLY A 1 95 ? 1.339 -1.215 5.542 1.00 94.62 95 GLY A N 1
ATOM 727 C CA . GLY A 1 95 ? 0.152 -1.200 4.693 1.00 94.62 95 GLY A CA 1
ATOM 728 C C . GLY A 1 95 ? -0.958 -0.292 5.206 1.00 94.62 95 GLY A C 1
ATOM 729 O O . GLY A 1 95 ? -1.909 -0.045 4.477 1.00 94.62 95 GLY A O 1
ATOM 730 N N . THR A 1 96 ? -0.870 0.213 6.439 1.00 95.31 96 THR A N 1
ATOM 731 C CA . THR A 1 96 ? -1.925 1.062 7.022 1.00 95.31 96 THR A CA 1
ATOM 732 C C . THR A 1 96 ? -1.860 2.521 6.575 1.00 95.31 96 THR A C 1
ATOM 734 O O . THR A 1 96 ? -2.748 3.293 6.926 1.00 95.31 96 THR A O 1
ATOM 737 N N . LEU A 1 97 ? -0.800 2.929 5.871 1.00 95.12 97 LEU A N 1
ATOM 738 C CA . LEU A 1 97 ? -0.597 4.313 5.430 1.00 95.12 97 LEU A CA 1
ATOM 739 C C . LEU A 1 97 ? -0.880 4.478 3.928 1.00 95.12 97 LEU A C 1
ATOM 741 O O . LEU A 1 97 ? -0.592 5.526 3.354 1.00 95.12 97 LEU A O 1
ATOM 745 N N . GLY A 1 98 ? -1.491 3.470 3.296 1.00 93.62 98 GLY A N 1
ATOM 746 C CA . GLY A 1 98 ? -1.917 3.521 1.902 1.00 93.62 98 GLY A CA 1
ATOM 747 C C . GLY A 1 98 ? -0.800 3.302 0.887 1.00 93.62 98 GLY A C 1
ATOM 748 O O . GLY A 1 98 ? -0.994 3.616 -0.288 1.00 93.62 98 GLY A O 1
ATOM 749 N N . GLU A 1 99 ? 0.355 2.773 1.276 1.00 94.94 99 GLU A N 1
ATOM 750 C CA . GLU A 1 99 ? 1.468 2.488 0.374 1.00 94.94 99 GLU A CA 1
ATOM 751 C C . GLU A 1 99 ? 1.292 1.171 -0.398 1.00 94.94 99 GLU A C 1
ATOM 753 O O . GLU A 1 99 ? 0.790 0.167 0.107 1.00 94.94 99 GLU A O 1
ATOM 758 N N . ASN A 1 100 ? 1.716 1.184 -1.658 1.00 92.94 100 ASN A N 1
ATOM 759 C CA . ASN A 1 100 ? 1.684 0.059 -2.580 1.00 92.94 100 ASN A CA 1
ATOM 760 C C . ASN A 1 100 ? 3.040 -0.679 -2.547 1.00 92.94 100 ASN A C 1
ATOM 762 O O . ASN A 1 100 ? 3.105 -1.735 -1.918 1.00 92.94 100 ASN A O 1
ATOM 766 N N . PRO A 1 101 ? 4.143 -0.174 -3.150 1.00 79.69 101 PRO A N 1
ATOM 767 C CA . PRO A 1 101 ? 5.471 -0.691 -2.860 1.00 79.69 101 PRO A CA 1
ATOM 768 C C . PRO A 1 101 ? 6.029 -0.113 -1.565 1.00 79.69 101 PRO A C 1
ATOM 770 O O . PRO A 1 101 ? 5.934 1.091 -1.315 1.00 79.69 101 PRO A O 1
ATOM 773 N N . HIS A 1 102 ? 6.750 -0.958 -0.840 1.00 81.56 102 HIS A N 1
ATOM 774 C CA . HIS A 1 102 ? 7.808 -0.499 0.052 1.00 81.56 102 HIS A CA 1
ATOM 775 C C . HIS A 1 102 ? 9.158 -1.047 -0.405 1.00 81.56 102 HIS A C 1
ATOM 777 O O . HIS A 1 102 ? 9.244 -2.003 -1.188 1.00 81.56 102 HIS A O 1
ATOM 783 N N . HIS A 1 103 ? 10.189 -0.370 0.078 1.00 68.06 103 HIS A N 1
ATOM 784 C CA . HIS A 1 103 ? 11.597 -0.644 -0.138 1.00 68.06 103 HIS A CA 1
ATOM 785 C C . HIS A 1 103 ? 12.338 -0.605 1.197 1.00 68.06 103 HIS A C 1
ATOM 787 O O . HIS A 1 103 ? 11.804 0.027 2.149 1.00 68.06 103 HIS A O 1
#

Secondary structure (DSSP, 8-state):
------PPP-----S------EEEE---EE-GGG-EE----EE--S---EETTEETT---SBTTTB-SGGGS-----HHHHHHHHHHHT--PPTTTT--SEE-

Foldseek 3Di:
DDDDPPDDPPPPPPPDDDDFPFFWAFDFDQDPPRATDRQAIDTDPDDFDQDQFATPRHDFRDCVPTTGNVPSFAEDEPVVQVVVCVVPVDDDDPRNRNHTTYD

Radius of gyration: 18.15 Å; chains: 1; bounding box: 42×49×56 Å

pLDDT: mean 87.99, std 13.57, range [39.62, 98.5]

Sequence (103 aa):
MSSTHRSNPEINLPLHVANVVCVRAGKAMPFTRDEMSAIDKAPITAPVAVNFMGLTTDEQADRKHHGGPLKAVHQLPMATYEKINTEFDLKVRIGTLGENPHH